Protein AF-A0A6I7Q032-F1 (afdb_monomer)

Foldseek 3Di:
DWDWDPPQADACVFKPWDWKKKFPAFDFAALDPPRGTATKIWMWTWIQGDPRWIKIKIWIAGLVVRDIIIIIDDTHDPVCVVVVVVVNCVVVVVVVTDMDIPPLVVDDPVSVVVVCLQDCRNDSGSVSSVVSDDPVRSCVVRVPPDDDDDPPPPPPVVVVVVVVVVVVVVD

Structure (mmCIF, N/CA/C/O backbone):
data_AF-A0A6I7Q032-F1
#
_entry.id   AF-A0A6I7Q032-F1
#
loop_
_atom_site.group_PDB
_atom_site.id
_atom_site.type_symbol
_atom_site.label_atom_id
_atom_site.label_alt_id
_atom_site.label_comp_id
_atom_site.label_asym_id
_atom_site.label_entity_id
_atom_site.label_seq_id
_atom_site.pdbx_PDB_ins_code
_atom_site.Cartn_x
_atom_site.Cartn_y
_atom_site.Cartn_z
_atom_site.occupancy
_atom_site.B_iso_or_equiv
_atom_site.auth_seq_id
_atom_site.auth_comp_id
_atom_site.auth_asym_id
_atom_site.auth_atom_id
_atom_site.pdbx_PDB_model_num
ATOM 1 N N . MET A 1 1 ? 6.521 5.752 13.713 1.00 82.81 1 MET A N 1
ATOM 2 C CA . MET A 1 1 ? 7.689 4.937 13.292 1.00 82.81 1 MET A CA 1
ATOM 3 C C . MET A 1 1 ? 7.205 3.644 12.645 1.00 82.81 1 MET A C 1
ATOM 5 O O . MET A 1 1 ? 6.281 3.027 13.169 1.00 82.81 1 MET A O 1
ATOM 9 N N . PHE A 1 2 ? 7.801 3.249 11.515 1.00 91.00 2 PHE A N 1
ATOM 10 C CA . PHE A 1 2 ? 7.420 2.057 10.750 1.00 91.00 2 PHE A CA 1
ATOM 11 C C . PHE A 1 2 ? 8.477 0.954 10.861 1.00 91.00 2 PHE A C 1
ATOM 13 O O . PHE A 1 2 ? 9.663 1.202 10.647 1.00 91.00 2 PHE A O 1
ATOM 20 N N . GLU A 1 3 ? 8.042 -0.269 11.148 1.00 92.38 3 GLU A N 1
ATOM 21 C CA . GLU A 1 3 ? 8.905 -1.445 11.273 1.00 92.38 3 GLU A CA 1
ATOM 22 C C . GLU A 1 3 ? 8.699 -2.409 10.107 1.00 92.38 3 GLU A C 1
ATOM 24 O O . GLU A 1 3 ? 7.598 -2.524 9.568 1.00 92.38 3 GLU A O 1
ATOM 29 N N . LEU A 1 4 ? 9.749 -3.133 9.714 1.00 92.88 4 LEU A N 1
ATOM 30 C CA . LEU A 1 4 ? 9.639 -4.146 8.667 1.00 92.88 4 LEU A CA 1
ATOM 31 C C . LEU A 1 4 ? 8.735 -5.296 9.138 1.00 92.88 4 LEU A C 1
ATOM 33 O O . LEU A 1 4 ? 9.003 -5.956 10.140 1.00 92.88 4 LEU A O 1
ATOM 37 N N . SER A 1 5 ? 7.672 -5.557 8.385 1.00 89.69 5 SER A N 1
ATOM 38 C CA . SER A 1 5 ? 6.701 -6.607 8.660 1.00 89.69 5 SER A CA 1
ATOM 39 C C . SER A 1 5 ? 7.080 -7.903 7.948 1.00 89.69 5 SER A C 1
ATOM 41 O O . SER A 1 5 ? 7.302 -7.932 6.737 1.00 89.69 5 SER A O 1
ATOM 43 N N . SER A 1 6 ? 7.119 -8.997 8.710 1.00 87.75 6 SER A N 1
ATOM 44 C CA . SER A 1 6 ? 7.271 -10.353 8.189 1.00 87.75 6 SER A CA 1
ATOM 45 C C . SER A 1 6 ? 6.131 -11.219 8.730 1.00 87.75 6 SER A C 1
ATOM 47 O O . SER A 1 6 ? 6.007 -11.354 9.951 1.00 87.75 6 SER A O 1
ATOM 49 N N . PRO A 1 7 ? 5.274 -11.797 7.871 1.00 86.69 7 PRO A N 1
ATOM 50 C CA . PRO A 1 7 ? 5.383 -11.877 6.407 1.00 86.69 7 PRO A CA 1
ATOM 51 C C . PRO A 1 7 ? 4.927 -10.594 5.664 1.00 86.69 7 PRO A C 1
ATOM 53 O O . PRO A 1 7 ? 4.125 -9.839 6.207 1.00 86.69 7 PRO A O 1
ATOM 56 N N . PRO A 1 8 ? 5.364 -10.357 4.404 1.00 90.62 8 PRO A N 1
ATOM 57 C CA . PRO A 1 8 ? 5.076 -9.128 3.652 1.00 90.62 8 PRO A CA 1
ATOM 58 C C . PRO A 1 8 ? 3.684 -9.147 2.986 1.00 90.62 8 PRO A C 1
ATOM 60 O O . PRO A 1 8 ? 3.547 -8.920 1.782 1.00 90.62 8 PRO A O 1
ATOM 63 N N . PHE A 1 9 ? 2.642 -9.465 3.756 1.00 91.88 9 PHE A N 1
ATOM 64 C CA . PHE A 1 9 ? 1.244 -9.394 3.326 1.00 91.88 9 PHE A CA 1
ATOM 65 C C . PHE A 1 9 ? 0.330 -8.998 4.494 1.00 91.88 9 PHE A C 1
ATOM 67 O O . PHE A 1 9 ? 0.646 -9.238 5.657 1.00 91.88 9 PHE A O 1
ATOM 74 N N . VAL A 1 10 ? -0.830 -8.430 4.173 1.00 91.06 10 VAL A N 1
ATOM 75 C CA . VAL A 1 10 ? -1.872 -8.048 5.133 1.00 91.06 10 VAL A CA 1
ATOM 76 C C . VAL A 1 10 ? -2.980 -9.101 5.127 1.00 91.06 10 VAL A C 1
ATOM 78 O O . VAL A 1 10 ? -3.562 -9.409 4.085 1.00 91.06 10 VAL A O 1
ATOM 81 N N . ASP A 1 11 ? -3.284 -9.661 6.298 1.00 89.50 11 ASP A N 1
ATOM 82 C CA . ASP A 1 11 ? -4.321 -10.684 6.463 1.00 89.50 11 ASP A CA 1
ATOM 83 C C . ASP A 1 11 ? -5.714 -10.047 6.603 1.00 89.50 11 ASP A C 1
ATOM 85 O O . ASP A 1 11 ? -6.169 -9.704 7.698 1.00 89.50 11 ASP A O 1
ATOM 89 N N . LEU A 1 12 ? -6.420 -9.929 5.476 1.00 87.06 12 LEU A N 1
ATOM 90 C CA . LEU A 1 12 ? -7.772 -9.364 5.419 1.00 87.06 12 LEU A CA 1
ATOM 91 C C . LEU A 1 12 ? -8.842 -10.194 6.156 1.00 87.06 12 LEU A C 1
ATOM 93 O O . LEU A 1 12 ? -9.979 -9.738 6.266 1.00 87.06 12 LEU A O 1
ATOM 97 N N . GLN A 1 13 ? -8.532 -11.404 6.641 1.00 86.19 13 GLN A N 1
ATOM 98 C CA . GLN A 1 13 ? -9.455 -12.152 7.507 1.00 86.19 13 GLN A CA 1
ATOM 99 C C . GLN A 1 13 ? -9.392 -11.678 8.961 1.00 86.19 13 GLN A C 1
ATOM 101 O O . GLN A 1 13 ? -10.359 -11.841 9.705 1.00 86.19 13 GLN A O 1
ATOM 106 N N . LYS A 1 14 ? -8.257 -11.108 9.373 1.00 87.25 14 LYS A N 1
ATOM 107 C CA . LYS A 1 14 ? -8.026 -10.628 10.741 1.00 87.25 14 LYS A CA 1
ATOM 108 C C . LYS A 1 14 ? -8.217 -9.129 10.879 1.00 87.25 14 LYS A C 1
ATOM 110 O O . LYS A 1 14 ? -8.485 -8.660 11.982 1.00 87.25 14 LYS A O 1
ATOM 115 N N . GLU A 1 15 ? -8.073 -8.400 9.780 1.00 90.75 15 GLU A N 1
ATOM 116 C CA . GLU A 1 15 ? -8.091 -6.945 9.774 1.00 90.75 15 GLU A CA 1
ATOM 117 C C . GLU A 1 15 ? -9.165 -6.411 8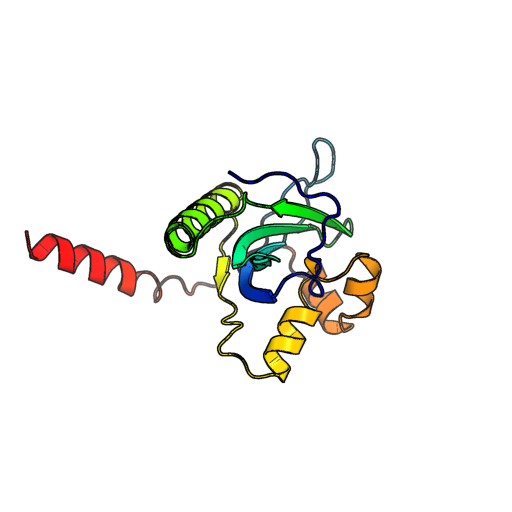.832 1.00 90.75 15 GLU A C 1
ATOM 119 O O . GLU A 1 15 ? -9.333 -6.875 7.701 1.00 90.75 15 GLU A O 1
ATOM 124 N N . LYS A 1 16 ? -9.893 -5.394 9.295 1.00 91.94 16 LYS A N 1
ATOM 125 C CA . LYS A 1 16 ? -10.881 -4.697 8.477 1.00 91.94 16 LYS A CA 1
ATOM 126 C C . LYS A 1 16 ? -10.192 -3.565 7.729 1.00 91.94 16 LYS A C 1
ATOM 128 O O . LYS A 1 16 ? -9.715 -2.614 8.334 1.00 91.94 16 LYS A O 1
ATOM 133 N N . LEU A 1 17 ? -10.185 -3.652 6.405 1.00 93.38 17 LEU A N 1
ATOM 134 C CA . LEU A 1 17 ? -9.636 -2.607 5.549 1.00 93.38 17 LEU A CA 1
ATOM 135 C C . LEU A 1 17 ? -10.479 -1.322 5.610 1.00 93.38 17 LEU A C 1
ATOM 137 O O . LEU A 1 17 ? -11.694 -1.374 5.391 1.00 93.38 17 LEU A O 1
ATOM 141 N N . LEU A 1 18 ? -9.825 -0.187 5.866 1.00 92.94 18 LEU A N 1
ATOM 142 C CA . LEU A 1 18 ? -10.453 1.131 5.956 1.00 92.94 18 LEU A CA 1
ATOM 143 C C . LEU A 1 18 ? -10.124 2.005 4.747 1.00 92.94 18 LEU A C 1
ATOM 145 O O . LEU A 1 18 ? -11.047 2.442 4.069 1.00 92.94 18 LEU A O 1
ATOM 149 N N . GLN A 1 19 ? -8.847 2.228 4.444 1.00 94.12 19 GLN A N 1
ATOM 150 C CA . GLN A 1 19 ? -8.430 3.076 3.322 1.00 94.12 19 GLN A CA 1
ATOM 151 C C . GLN A 1 19 ? -7.294 2.427 2.539 1.00 94.12 19 GLN A C 1
ATOM 153 O O . GLN A 1 19 ? -6.521 1.629 3.079 1.00 94.12 19 GLN A O 1
ATOM 158 N N . LEU A 1 20 ? -7.219 2.772 1.255 1.00 94.94 20 LEU A N 1
ATOM 159 C CA . LEU A 1 20 ? -6.167 2.336 0.353 1.00 94.94 20 LEU A CA 1
ATOM 160 C C . LEU A 1 20 ? -5.614 3.528 -0.396 1.00 94.94 20 LEU A C 1
ATOM 162 O O . LEU A 1 20 ? -6.372 4.282 -0.995 1.00 94.94 20 LEU A O 1
ATOM 166 N N . TYR A 1 21 ? -4.295 3.601 -0.440 1.00 95.50 21 TYR A N 1
ATOM 167 C CA . TYR A 1 21 ? -3.584 4.558 -1.264 1.00 95.50 21 TYR A CA 1
ATOM 168 C C . TYR A 1 21 ? -2.645 3.813 -2.193 1.00 95.50 21 TYR A C 1
ATOM 170 O O . TYR A 1 21 ? -2.136 2.737 -1.860 1.00 95.50 21 TYR A O 1
ATOM 178 N N . GLN A 1 22 ? -2.381 4.408 -3.346 1.00 94.56 22 GLN A N 1
ATOM 179 C CA . GLN A 1 22 ? -1.457 3.873 -4.333 1.00 94.56 22 GLN A CA 1
ATOM 180 C C . GLN A 1 22 ? -0.578 4.988 -4.883 1.00 94.56 22 GLN A C 1
ATOM 182 O O . GLN A 1 22 ? -1.015 6.130 -5.014 1.00 94.56 22 GLN A O 1
ATOM 187 N N . SER A 1 23 ? 0.665 4.658 -5.231 1.00 94.94 23 SER A N 1
ATOM 188 C CA . SER A 1 23 ? 1.543 5.628 -5.871 1.00 94.94 23 SER A CA 1
ATOM 189 C C . SER A 1 23 ? 1.101 5.957 -7.303 1.00 94.94 23 SER A C 1
ATOM 191 O O . SER A 1 23 ? 0.828 5.065 -8.115 1.00 94.94 23 SER A O 1
ATOM 193 N N . LEU A 1 24 ? 1.081 7.252 -7.625 1.00 91.75 24 LEU A N 1
ATOM 194 C CA . LEU A 1 24 ? 0.828 7.798 -8.965 1.00 91.75 24 LEU A CA 1
ATOM 195 C C . LEU A 1 24 ? 2.028 7.629 -9.894 1.00 91.75 24 LEU A C 1
ATOM 197 O O . LEU A 1 24 ? 1.882 7.548 -11.115 1.00 91.75 24 LEU A O 1
ATOM 201 N N . ASN A 1 25 ? 3.221 7.604 -9.311 1.00 91.62 25 ASN A N 1
ATOM 202 C CA . ASN A 1 25 ? 4.484 7.428 -10.001 1.00 91.62 25 ASN A CA 1
ATOM 203 C C . ASN A 1 25 ? 5.167 6.117 -9.583 1.00 91.62 25 ASN A C 1
ATOM 205 O O . ASN A 1 25 ? 4.734 5.419 -8.663 1.00 91.62 25 ASN A O 1
ATOM 209 N N . GLN A 1 26 ? 6.227 5.780 -10.315 1.00 91.94 26 GLN A N 1
ATOM 210 C CA . GLN A 1 26 ? 7.012 4.562 -10.135 1.00 91.94 26 GLN A CA 1
ATOM 211 C C . GLN A 1 26 ? 8.507 4.921 -10.141 1.00 91.94 26 GLN A C 1
ATOM 213 O O . GLN A 1 26 ? 9.155 4.825 -11.187 1.00 91.94 26 GLN A O 1
ATOM 218 N N . PRO A 1 27 ? 9.052 5.447 -9.026 1.00 91.06 27 PRO A N 1
ATOM 219 C CA . PRO A 1 27 ? 10.478 5.721 -8.912 1.00 91.06 27 PRO A CA 1
ATOM 220 C C . PRO A 1 27 ? 11.301 4.433 -9.050 1.00 91.06 27 PRO A C 1
ATOM 222 O O . PRO A 1 27 ? 10.819 3.326 -8.798 1.00 91.06 27 PRO A O 1
ATOM 225 N N . VAL A 1 28 ? 12.557 4.596 -9.464 1.00 91.00 28 VAL A N 1
ATOM 226 C CA . VAL A 1 28 ? 13.519 3.498 -9.602 1.00 91.00 28 VAL A CA 1
ATOM 227 C C . VAL A 1 28 ? 14.302 3.378 -8.301 1.00 91.00 28 VAL A C 1
ATOM 229 O O . VAL A 1 28 ? 15.028 4.300 -7.933 1.00 91.00 28 VAL A O 1
ATOM 232 N N . LEU A 1 29 ? 14.145 2.252 -7.610 1.00 90.94 29 LEU A N 1
ATOM 233 C CA . LEU A 1 29 ? 14.737 1.977 -6.303 1.00 90.94 29 LEU A CA 1
ATOM 234 C C . LEU A 1 29 ? 15.426 0.614 -6.319 1.00 90.94 29 LEU A C 1
ATOM 236 O O . LEU A 1 29 ? 15.018 -0.294 -7.037 1.00 90.94 29 LEU A O 1
ATOM 240 N N . SER A 1 30 ? 16.472 0.457 -5.513 1.00 89.50 30 SER A N 1
ATOM 241 C CA . SER A 1 30 ? 17.075 -0.855 -5.277 1.00 89.50 30 SER A CA 1
ATOM 242 C C . SER A 1 30 ? 16.345 -1.526 -4.104 1.00 89.50 30 SER A C 1
ATOM 244 O O . SER A 1 30 ? 16.274 -0.907 -3.038 1.00 89.50 30 SER A O 1
ATOM 246 N N . PRO A 1 31 ? 15.773 -2.735 -4.275 1.00 85.75 31 PRO A N 1
ATOM 247 C CA . PRO A 1 31 ? 15.016 -3.407 -3.217 1.00 85.75 31 PRO A 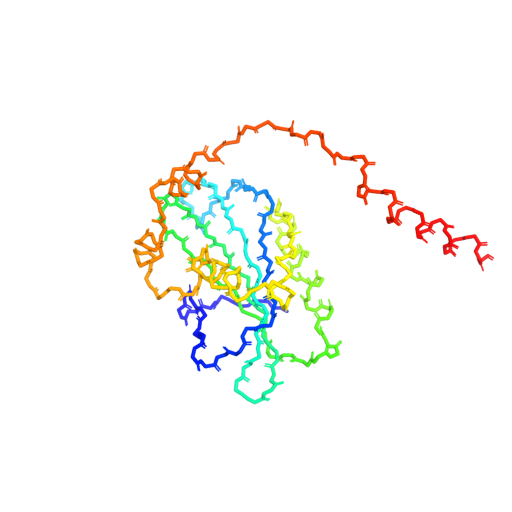CA 1
ATOM 248 C C . PRO A 1 31 ? 15.888 -3.766 -2.009 1.00 85.75 31 PRO A C 1
ATOM 250 O O . PRO A 1 31 ? 15.441 -3.647 -0.873 1.00 85.75 31 PRO A O 1
ATOM 253 N N . GLU A 1 32 ? 17.146 -4.147 -2.244 1.00 84.88 32 GLU A N 1
ATOM 254 C CA . GLU A 1 32 ? 18.133 -4.418 -1.199 1.00 84.88 32 GLU A CA 1
ATOM 255 C C . GLU A 1 32 ? 19.525 -3.953 -1.643 1.00 84.88 32 GLU A C 1
ATOM 257 O O . GLU A 1 32 ? 19.827 -3.966 -2.841 1.00 84.88 32 GLU A O 1
ATOM 262 N N . PRO A 1 33 ? 20.422 -3.597 -0.705 1.00 81.94 33 PRO A N 1
ATOM 263 C CA . PRO A 1 33 ? 21.795 -3.243 -1.041 1.00 81.94 33 PRO A CA 1
ATOM 264 C C . PRO A 1 33 ? 22.479 -4.325 -1.889 1.00 81.94 33 PRO A C 1
ATOM 266 O O . PRO A 1 33 ? 22.634 -5.466 -1.461 1.00 81.94 33 PRO A O 1
ATOM 269 N N . GLY A 1 34 ? 22.927 -3.951 -3.089 1.00 82.50 34 GLY A N 1
ATOM 270 C CA . GLY A 1 34 ? 23.608 -4.857 -4.022 1.00 82.50 34 GLY A CA 1
ATOM 271 C C . GLY A 1 34 ? 22.709 -5.483 -5.092 1.00 82.50 34 GLY A C 1
ATOM 272 O O . GLY A 1 34 ? 23.239 -6.109 -6.010 1.00 82.50 34 GLY A O 1
ATOM 273 N N . LEU A 1 35 ? 21.389 -5.280 -5.033 1.00 85.50 35 LEU A N 1
ATOM 274 C CA . LEU A 1 35 ? 20.469 -5.655 -6.108 1.00 85.50 35 LEU A CA 1
ATOM 275 C C . LEU A 1 35 ? 20.327 -4.530 -7.149 1.00 85.50 35 LEU A C 1
ATOM 277 O O . LEU A 1 35 ? 20.486 -3.348 -6.814 1.00 85.50 35 LEU A O 1
ATOM 281 N N . PRO A 1 36 ? 20.037 -4.867 -8.422 1.00 87.31 36 PRO A N 1
ATOM 282 C CA . PRO A 1 36 ? 19.776 -3.862 -9.446 1.00 87.31 36 PRO A CA 1
ATOM 283 C C . PRO A 1 36 ? 18.591 -2.976 -9.051 1.00 87.31 36 PRO A C 1
ATOM 285 O O . PRO A 1 36 ? 17.661 -3.411 -8.375 1.00 87.31 36 PRO A O 1
ATOM 288 N N . ALA A 1 37 ? 18.645 -1.711 -9.462 1.00 89.06 37 ALA A N 1
ATOM 289 C CA . ALA A 1 37 ? 17.535 -0.800 -9.254 1.00 89.06 37 ALA A CA 1
ATOM 290 C C . ALA A 1 37 ? 16.406 -1.115 -10.245 1.00 89.06 37 ALA A C 1
ATOM 292 O O . ALA A 1 37 ? 16.651 -1.305 -11.437 1.00 89.06 37 ALA A O 1
ATOM 293 N N . GLU A 1 38 ? 15.180 -1.140 -9.744 1.00 91.19 38 GLU A N 1
ATOM 294 C CA . GLU A 1 38 ? 13.974 -1.526 -10.471 1.00 91.19 38 GLU A CA 1
ATOM 295 C C . GLU A 1 38 ? 12.857 -0.520 -10.200 1.00 91.19 38 GLU A C 1
ATOM 297 O O . GLU A 1 38 ? 12.899 0.244 -9.232 1.00 91.19 38 GLU A O 1
ATOM 302 N N . THR A 1 39 ? 11.841 -0.501 -11.061 1.00 90.81 39 THR A N 1
ATOM 303 C CA . THR A 1 39 ? 10.663 0.336 -10.809 1.00 90.81 39 THR A CA 1
ATOM 304 C C . THR A 1 39 ? 9.868 -0.217 -9.631 1.00 90.81 39 THR A C 1
ATOM 306 O O . THR A 1 39 ? 9.545 -1.405 -9.567 1.00 90.81 39 THR A O 1
ATOM 309 N N . ALA A 1 40 ? 9.548 0.660 -8.685 1.00 93.12 40 ALA A N 1
ATOM 310 C CA . ALA A 1 40 ? 8.792 0.308 -7.497 1.00 93.12 40 ALA A CA 1
ATOM 311 C C . ALA A 1 40 ? 7.408 0.960 -7.529 1.00 93.12 40 ALA A C 1
ATOM 313 O O . ALA A 1 40 ? 7.226 2.063 -8.045 1.00 93.12 40 ALA A O 1
ATOM 314 N N . GLN A 1 41 ? 6.422 0.285 -6.944 1.00 94.44 41 GLN A N 1
ATOM 315 C CA . GLN A 1 41 ? 5.093 0.835 -6.699 1.00 94.44 41 GLN A CA 1
ATOM 316 C C . GLN A 1 41 ? 4.792 0.799 -5.203 1.00 94.44 41 GLN A C 1
ATOM 318 O O . GLN A 1 41 ? 4.922 -0.257 -4.580 1.00 94.44 41 GLN A O 1
ATOM 323 N N . ALA A 1 42 ? 4.378 1.938 -4.649 1.00 96.06 42 ALA A N 1
ATOM 324 C CA . ALA A 1 42 ? 4.043 2.055 -3.236 1.00 96.06 42 ALA A CA 1
ATOM 325 C C . ALA A 1 42 ? 2.530 1.963 -3.001 1.00 96.06 42 ALA A C 1
ATOM 327 O O . ALA A 1 42 ? 1.722 2.357 -3.849 1.00 96.06 42 ALA A O 1
ATOM 328 N N . TYR A 1 43 ? 2.157 1.446 -1.834 1.00 96.50 43 TYR A N 1
ATOM 329 C CA . TYR A 1 43 ? 0.780 1.314 -1.373 1.00 96.50 43 TYR A CA 1
ATOM 330 C C . TYR A 1 43 ? 0.699 1.698 0.100 1.00 96.50 43 TYR A C 1
ATOM 332 O O . TYR A 1 43 ? 1.534 1.245 0.883 1.00 96.50 43 TYR A O 1
ATOM 340 N N . PHE A 1 44 ? -0.331 2.452 0.487 1.00 96.31 44 PHE A N 1
ATOM 341 C CA . PHE A 1 44 ? -0.729 2.535 1.893 1.00 96.31 44 PHE A CA 1
ATOM 342 C C . PHE A 1 44 ? -1.988 1.733 2.133 1.00 96.31 44 PHE A C 1
ATOM 344 O O . PHE A 1 44 ? -2.91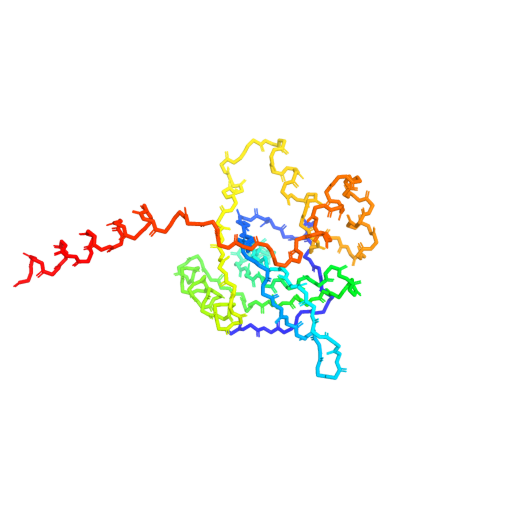7 1.740 1.324 1.00 96.31 44 PHE A O 1
ATOM 351 N N . ILE A 1 45 ? -2.010 1.039 3.261 1.00 96.31 45 ILE A N 1
ATOM 352 C CA . ILE A 1 45 ? -3.140 0.221 3.672 1.00 96.31 45 ILE A CA 1
ATOM 353 C C . ILE A 1 45 ? -3.436 0.595 5.115 1.00 96.31 45 ILE A C 1
ATOM 355 O O . ILE A 1 45 ? -2.666 0.260 6.012 1.00 96.31 45 ILE A O 1
ATOM 359 N N . LEU A 1 46 ? -4.542 1.299 5.328 1.00 95.19 46 LEU A N 1
ATOM 360 C CA . LEU A 1 46 ? -5.046 1.582 6.664 1.00 95.19 46 LEU A CA 1
ATOM 361 C C . LEU A 1 46 ? -6.058 0.502 7.032 1.00 95.19 46 LEU A C 1
ATOM 363 O O . LEU A 1 46 ? -7.054 0.307 6.325 1.00 95.19 46 LEU A O 1
ATOM 367 N N . SER A 1 47 ? -5.821 -0.193 8.135 1.00 94.06 47 SER A N 1
ATOM 368 C CA . SER A 1 47 ? -6.696 -1.253 8.618 1.00 94.06 47 SER A CA 1
ATOM 369 C C . SER A 1 47 ? -7.028 -1.086 10.097 1.00 94.06 47 SER A C 1
ATOM 371 O O . SER A 1 47 ? -6.312 -0.439 10.861 1.00 94.06 47 SER A O 1
ATOM 373 N N . LEU A 1 48 ? -8.140 -1.696 10.497 1.00 93.25 48 LEU A N 1
ATOM 374 C CA . LEU A 1 48 ? -8.545 -1.856 11.884 1.00 93.25 48 LEU A CA 1
ATOM 375 C C . LEU A 1 48 ? -8.268 -3.301 12.311 1.00 93.25 48 LEU A C 1
ATOM 377 O O . LEU A 1 48 ? -8.852 -4.240 11.756 1.00 93.25 48 LEU A O 1
ATOM 381 N N . GLY A 1 49 ? -7.363 -3.470 13.273 1.00 87.19 49 GLY A N 1
ATOM 382 C CA . GLY A 1 49 ? -6.979 -4.768 13.820 1.00 87.19 49 GLY A CA 1
ATOM 383 C C . GLY A 1 49 ? -7.955 -5.307 14.870 1.00 87.19 49 GLY A C 1
ATOM 384 O O . GLY A 1 49 ? -8.931 -4.659 15.261 1.00 87.19 49 GLY A O 1
ATOM 385 N N . GLN A 1 50 ? -7.670 -6.512 15.370 1.00 76.19 50 GLN A N 1
ATOM 386 C CA . GLN A 1 50 ? -8.408 -7.092 16.494 1.00 76.19 50 GLN A CA 1
ATOM 387 C C . GLN A 1 50 ? -8.114 -6.292 17.772 1.00 76.19 50 GLN A C 1
ATOM 389 O O . GLN A 1 50 ? -6.972 -6.236 18.222 1.00 76.19 50 GLN A O 1
ATOM 394 N N . GLY A 1 51 ? -9.146 -5.659 18.338 1.00 77.38 51 GLY A N 1
ATOM 395 C CA . GLY A 1 51 ? -9.023 -4.733 19.472 1.00 77.38 51 GLY A CA 1
ATOM 396 C C . GLY A 1 51 ? -9.252 -3.258 19.126 1.00 77.38 51 GLY A C 1
ATOM 397 O O . GLY A 1 51 ? -8.879 -2.405 19.923 1.00 77.38 51 GLY A O 1
ATOM 398 N N . GLU A 1 52 ? -9.831 -2.967 17.953 1.00 81.56 52 GLU A N 1
ATOM 399 C CA . GLU A 1 52 ? -10.222 -1.613 17.513 1.00 81.56 52 GLU A CA 1
ATOM 400 C C . GLU A 1 52 ? -9.063 -0.610 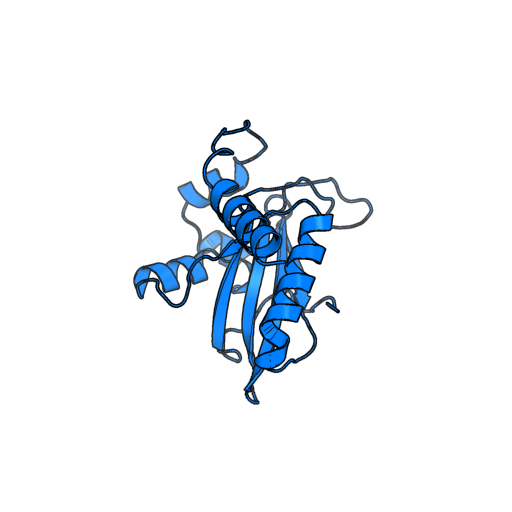17.420 1.00 81.56 52 GLU A C 1
ATOM 402 O O . GLU A 1 52 ? -9.270 0.600 17.409 1.00 81.56 52 GLU A O 1
ATOM 407 N N . LYS A 1 53 ? -7.831 -1.110 17.302 1.00 90.00 53 LYS A N 1
ATOM 408 C CA . LYS A 1 53 ? -6.662 -0.275 17.034 1.00 90.00 53 LYS A CA 1
ATOM 409 C C . LYS A 1 53 ? -6.374 -0.199 15.546 1.00 90.00 53 LYS A C 1
ATOM 411 O O . LYS A 1 53 ? -6.510 -1.195 14.827 1.00 90.00 53 LYS A O 1
ATOM 416 N N . LEU A 1 54 ? -5.958 0.980 15.107 1.00 93.94 54 LEU A N 1
ATOM 417 C CA . LEU A 1 54 ? -5.567 1.229 13.733 1.00 93.94 54 LEU A CA 1
ATOM 418 C C . LEU A 1 54 ? -4.126 0.789 13.499 1.00 93.94 54 LEU A C 1
ATOM 420 O O . LEU A 1 54 ? -3.262 0.904 14.370 1.00 93.94 54 LEU A O 1
ATOM 424 N N . HIS A 1 55 ? -3.888 0.292 12.294 1.00 94.62 55 HIS A N 1
ATOM 425 C CA . HIS A 1 55 ? -2.566 0.001 11.773 1.00 94.62 55 HIS A CA 1
ATOM 426 C C . HIS A 1 55 ? -2.439 0.588 10.376 1.00 94.62 55 HIS A C 1
ATOM 428 O O . HIS A 1 55 ? -3.345 0.460 9.550 1.00 94.62 55 HIS A O 1
ATOM 434 N N . LEU A 1 56 ? -1.286 1.189 10.104 1.00 95.75 56 LEU A N 1
ATOM 435 C CA . LEU A 1 56 ? -0.926 1.677 8.786 1.00 95.75 56 LEU A CA 1
ATOM 436 C C . LEU A 1 56 ? 0.216 0.830 8.245 1.00 95.75 56 LEU A C 1
ATOM 438 O O . LEU A 1 56 ? 1.256 0.670 8.888 1.00 95.75 56 LEU A O 1
ATOM 442 N N . TYR A 1 57 ? 0.012 0.295 7.051 1.00 96.81 57 TYR A N 1
ATOM 443 C CA . TYR A 1 57 ? 1.031 -0.446 6.333 1.00 96.81 57 TYR A CA 1
ATOM 444 C C . TYR A 1 57 ? 1.520 0.343 5.132 1.00 96.81 57 TYR A C 1
ATOM 446 O O . TYR A 1 57 ? 0.718 0.929 4.406 1.00 96.81 57 TYR A O 1
ATOM 454 N N . ILE A 1 58 ? 2.827 0.282 4.896 1.00 97.12 58 ILE A N 1
ATOM 455 C CA . ILE A 1 58 ? 3.489 0.852 3.725 1.00 97.12 58 ILE A CA 1
ATOM 456 C C . ILE A 1 58 ? 4.099 -0.294 2.933 1.00 97.12 58 ILE A C 1
ATOM 458 O O . ILE A 1 58 ? 5.056 -0.926 3.372 1.00 97.12 58 ILE A O 1
ATOM 462 N N . GLY A 1 59 ? 3.531 -0.584 1.773 1.00 96.25 59 GLY A N 1
ATOM 463 C CA . GLY A 1 59 ? 3.987 -1.658 0.906 1.00 96.25 59 GLY A CA 1
ATOM 464 C C . GLY A 1 59 ? 4.767 -1.130 -0.291 1.00 96.25 59 GLY A C 1
ATOM 465 O O . GLY A 1 59 ? 4.235 -0.316 -1.037 1.00 96.25 59 GLY A O 1
ATOM 466 N N . LEU A 1 60 ? 5.980 -1.631 -0.523 1.00 95.19 60 LEU A N 1
ATOM 467 C CA . LEU A 1 60 ? 6.766 -1.414 -1.739 1.00 95.19 60 LEU A CA 1
ATOM 468 C C . LEU A 1 60 ? 6.804 -2.700 -2.568 1.00 95.19 60 LEU A C 1
ATOM 470 O O . LEU A 1 60 ? 7.272 -3.740 -2.102 1.00 95.19 60 LEU A O 1
ATOM 474 N N . CYS A 1 61 ? 6.292 -2.641 -3.792 1.00 93.25 61 CYS A N 1
ATOM 475 C CA . CYS A 1 61 ? 6.262 -3.771 -4.713 1.00 93.25 61 CYS A CA 1
ATOM 476 C C . CYS A 1 61 ? 7.184 -3.507 -5.904 1.00 93.25 61 CYS A C 1
ATOM 478 O O . CYS A 1 61 ? 6.986 -2.532 -6.629 1.00 93.25 61 CYS A O 1
ATOM 480 N N . PHE A 1 62 ? 8.128 -4.415 -6.129 1.00 91.25 62 PHE A N 1
ATOM 481 C CA . PHE A 1 62 ? 9.055 -4.431 -7.256 1.00 91.25 62 PHE A CA 1
ATOM 482 C C . PHE A 1 62 ? 8.579 -5.509 -8.226 1.00 91.25 62 PHE A C 1
ATOM 484 O O . PHE A 1 62 ? 8.618 -6.703 -7.925 1.00 91.25 62 PHE A O 1
ATOM 491 N N . LEU A 1 63 ? 8.006 -5.084 -9.350 1.00 79.94 63 LEU A N 1
ATOM 492 C CA . LEU A 1 63 ? 7.284 -5.992 -10.244 1.00 79.94 63 LEU A CA 1
ATOM 493 C C . LEU A 1 63 ? 8.220 -6.918 -11.028 1.00 79.94 63 LEU A C 1
ATOM 495 O O . LEU A 1 63 ? 7.846 -8.060 -11.285 1.00 79.94 63 LEU A O 1
ATOM 499 N N . ASP A 1 64 ? 9.425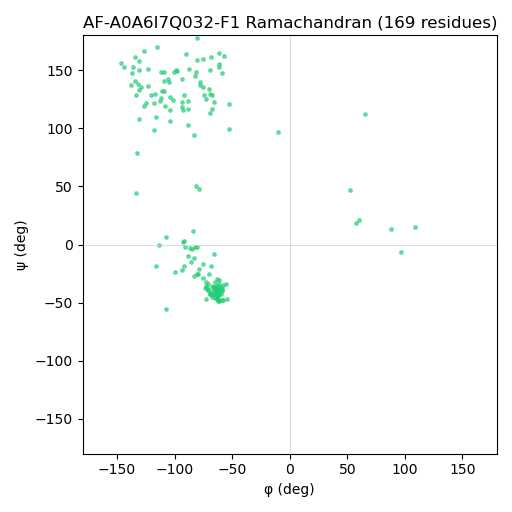 -6.452 -11.360 1.00 82.50 64 ASP A N 1
ATOM 500 C CA . ASP A 1 64 ? 10.376 -7.206 -12.182 1.00 82.50 64 ASP A CA 1
ATOM 501 C C . ASP A 1 64 ? 10.998 -8.372 -11.396 1.00 82.50 64 ASP A C 1
ATOM 503 O O . ASP A 1 64 ? 10.992 -9.515 -11.855 1.00 82.50 64 ASP A O 1
ATOM 507 N N . SER A 1 65 ? 11.456 -8.115 -10.169 1.00 84.75 65 SER A N 1
ATOM 508 C CA . SER A 1 65 ? 12.016 -9.129 -9.263 1.00 84.75 65 SER A CA 1
ATOM 509 C C . SER A 1 65 ? 10.983 -9.891 -8.430 1.00 84.75 65 SER A C 1
ATOM 511 O O . SER A 1 65 ? 11.353 -10.804 -7.690 1.00 84.75 65 SER A O 1
ATOM 513 N N . SER A 1 66 ? 9.692 -9.540 -8.512 1.00 83.25 66 SER A N 1
ATOM 514 C CA . SER A 1 66 ? 8.644 -10.054 -7.609 1.00 83.25 66 SER A CA 1
ATOM 515 C C . SER A 1 66 ? 8.917 -9.776 -6.119 1.00 83.25 66 SER A C 1
ATOM 517 O O . SER A 1 66 ? 8.331 -10.422 -5.241 1.00 83.25 66 SER A O 1
ATOM 519 N N . HIS A 1 67 ? 9.795 -8.816 -5.814 1.00 89.38 67 HIS A N 1
ATOM 520 C CA . HIS A 1 67 ? 10.164 -8.461 -4.449 1.00 89.38 67 HIS A CA 1
ATOM 521 C C . HIS A 1 67 ? 9.068 -7.597 -3.815 1.00 89.38 67 HIS A C 1
ATOM 523 O O . HIS A 1 67 ? 8.510 -6.692 -4.441 1.00 89.38 67 HIS A O 1
ATOM 529 N N . ARG A 1 68 ? 8.733 -7.876 -2.553 1.00 92.56 68 ARG A N 1
ATOM 530 C CA . ARG A 1 68 ? 7.748 -7.105 -1.787 1.00 92.56 68 ARG A CA 1
ATOM 531 C C . ARG A 1 68 ? 8.301 -6.794 -0.412 1.00 92.56 68 ARG A C 1
ATOM 533 O O . ARG A 1 68 ? 8.706 -7.701 0.308 1.00 92.56 68 ARG A O 1
ATOM 540 N N . ILE A 1 69 ? 8.253 -5.523 -0.052 1.00 94.38 69 ILE A N 1
ATOM 541 C CA . ILE A 1 69 ? 8.644 -5.024 1.260 1.00 94.38 69 ILE A CA 1
ATOM 542 C C . ILE A 1 69 ? 7.394 -4.426 1.885 1.00 94.38 69 ILE A C 1
ATOM 544 O O . ILE A 1 69 ? 6.693 -3.653 1.238 1.00 94.38 69 ILE A O 1
ATOM 548 N N . LEU A 1 70 ? 7.085 -4.807 3.117 1.00 95.81 70 LEU A N 1
ATOM 549 C CA . LEU A 1 70 ? 5.940 -4.280 3.845 1.00 95.81 70 LEU A CA 1
ATOM 550 C C . LEU A 1 70 ? 6.437 -3.718 5.163 1.00 95.81 70 LEU A C 1
ATOM 552 O O . LEU A 1 70 ? 7.016 -4.449 5.956 1.00 95.81 70 LEU A O 1
ATOM 556 N N . TYR A 1 71 ? 6.192 -2.443 5.405 1.00 96.00 71 TYR A N 1
ATOM 557 C CA . TYR A 1 71 ? 6.380 -1.832 6.707 1.00 96.00 71 TYR A CA 1
ATOM 558 C C . TYR A 1 71 ? 5.036 -1.712 7.416 1.00 96.00 71 TYR A C 1
ATOM 560 O O . TYR A 1 71 ? 4.003 -1.541 6.769 1.00 96.00 71 TYR A O 1
ATOM 568 N N . LYS A 1 72 ? 5.046 -1.802 8.741 1.00 95.25 72 LYS A N 1
ATOM 569 C CA . LYS A 1 72 ? 3.872 -1.710 9.603 1.00 95.25 72 LYS A CA 1
ATOM 570 C C . LYS A 1 72 ? 4.137 -0.688 10.706 1.00 95.25 72 LYS A C 1
ATOM 572 O O . LYS A 1 72 ? 5.211 -0.687 11.301 1.00 95.25 72 LYS A O 1
ATOM 577 N N . SER A 1 73 ? 3.165 0.173 10.978 1.00 94.69 73 SER A N 1
ATOM 578 C CA . SER A 1 73 ? 3.196 1.064 12.136 1.00 94.69 73 SER A CA 1
ATOM 579 C C . SER A 1 73 ? 2.883 0.314 13.433 1.00 94.69 73 SER A C 1
ATOM 581 O O . SER A 1 73 ? 2.185 -0.709 13.444 1.00 94.69 73 SER A O 1
ATOM 583 N N . GLU A 1 74 ? 3.275 0.898 14.561 1.00 92.81 74 GLU A N 1
ATOM 584 C CA . GLU A 1 74 ? 2.657 0.551 15.840 1.00 92.81 74 GLU A CA 1
ATOM 585 C C . GLU A 1 74 ? 1.134 0.773 15.801 1.00 92.81 74 GLU A C 1
ATOM 587 O O . GLU A 1 74 ? 0.594 1.420 14.899 1.00 92.81 74 GLU A O 1
ATOM 592 N N . ALA A 1 75 ? 0.422 0.168 16.751 1.00 92.94 75 ALA A N 1
ATOM 593 C CA . ALA A 1 75 ? -1.023 0.319 16.856 1.00 92.94 75 ALA A CA 1
ATOM 594 C C . ALA A 1 75 ? -1.364 1.718 17.386 1.00 92.94 75 ALA A C 1
ATOM 596 O O . ALA A 1 75 ? -0.910 2.066 18.476 1.00 92.94 75 ALA A O 1
ATOM 597 N N . PHE A 1 76 ? -2.197 2.470 16.673 1.00 93.75 76 PHE A N 1
ATOM 598 C CA . PHE A 1 76 ? -2.560 3.842 17.037 1.00 93.75 76 PHE A CA 1
ATOM 599 C C . PHE A 1 76 ? -4.083 4.038 17.106 1.00 93.75 76 PHE A C 1
ATOM 601 O O . PHE A 1 76 ? -4.868 3.171 16.704 1.00 93.75 76 PHE A O 1
ATOM 608 N N . SER A 1 77 ? -4.498 5.152 17.700 1.00 93.00 77 SER A N 1
ATOM 609 C CA . SER A 1 77 ? -5.897 5.568 17.852 1.00 93.00 77 SER A CA 1
ATOM 610 C C . SER A 1 77 ? -6.383 6.418 16.673 1.00 93.00 77 SER A C 1
ATOM 612 O O . SER A 1 77 ? -5.587 6.948 15.906 1.00 93.00 77 SER A O 1
ATOM 614 N N . ASP A 1 78 ? -7.698 6.587 16.527 1.00 90.62 78 ASP A N 1
ATOM 615 C CA . ASP A 1 78 ? -8.277 7.408 15.448 1.00 90.62 78 ASP A CA 1
ATOM 616 C C . ASP A 1 78 ? -7.783 8.867 15.474 1.00 90.62 78 ASP A C 1
ATOM 618 O O . ASP A 1 78 ? -7.512 9.460 14.433 1.00 90.62 78 ASP A O 1
ATOM 622 N N . GLU A 1 79 ? -7.547 9.415 16.669 1.00 91.56 79 GLU A N 1
ATOM 623 C CA . GLU A 1 79 ? -7.011 10.769 16.861 1.00 91.56 79 GLU A CA 1
ATOM 624 C C . GLU A 1 79 ? -5.591 10.931 16.288 1.00 91.56 79 GLU A C 1
ATOM 626 O O . GLU A 1 79 ? -5.210 12.009 15.830 1.00 91.56 79 GLU A O 1
ATOM 631 N N . GLU A 1 80 ? -4.808 9.851 16.272 1.00 92.38 80 GLU A N 1
ATOM 632 C CA . GLU A 1 80 ? -3.429 9.829 15.775 1.00 92.38 80 GLU A CA 1
ATOM 633 C C . GLU A 1 80 ? -3.349 9.534 14.271 1.00 92.38 80 GLU A C 1
ATOM 635 O O . GLU A 1 80 ? -2.287 9.701 13.667 1.00 92.38 80 GLU A O 1
ATOM 640 N N . MET A 1 81 ? -4.465 9.143 13.645 1.00 91.81 81 MET A N 1
ATOM 641 C CA . MET A 1 81 ? -4.516 8.704 12.249 1.00 91.81 81 MET A CA 1
ATOM 642 C C . MET A 1 81 ? -3.917 9.729 11.286 1.00 91.81 81 MET A C 1
ATOM 644 O O . MET A 1 81 ? -3.107 9.371 10.432 1.00 91.81 81 MET A O 1
ATOM 648 N N . VAL A 1 82 ? -4.284 11.005 11.432 1.00 92.19 82 VAL A N 1
ATOM 649 C CA . VAL A 1 82 ? -3.794 12.077 10.552 1.00 92.19 82 VAL A CA 1
ATOM 650 C C . VAL A 1 82 ? -2.276 12.216 10.660 1.00 92.19 82 VAL A C 1
ATOM 652 O O . VAL A 1 82 ? -1.594 12.309 9.643 1.00 92.19 82 VAL A O 1
ATOM 655 N N . ASN A 1 83 ? -1.732 12.162 11.877 1.00 93.06 83 ASN A N 1
ATOM 656 C CA . ASN A 1 83 ? -0.291 12.265 12.096 1.00 93.06 83 ASN A CA 1
ATOM 657 C C . ASN A 1 83 ? 0.451 11.060 11.502 1.00 93.06 83 ASN A C 1
ATOM 659 O O . ASN A 1 83 ? 1.475 11.239 10.846 1.00 93.06 83 ASN A O 1
ATOM 663 N N . CYS A 1 84 ? -0.086 9.846 11.668 1.00 93.56 84 CYS A N 1
ATOM 664 C CA . CYS A 1 84 ? 0.490 8.641 11.069 1.00 93.56 84 CYS A CA 1
ATOM 665 C C . CYS A 1 84 ? 0.463 8.670 9.534 1.00 93.56 84 CYS A C 1
ATOM 667 O O . CYS A 1 84 ? 1.425 8.226 8.908 1.00 93.56 84 CYS A O 1
ATOM 669 N N . LEU A 1 85 ? -0.597 9.205 8.919 1.00 93.25 85 LEU A N 1
ATOM 670 C CA . LEU A 1 85 ? -0.664 9.374 7.465 1.00 93.25 85 LEU A CA 1
ATOM 671 C C . LEU A 1 85 ? 0.375 10.385 6.966 1.00 93.25 85 LEU A C 1
ATOM 673 O O . LEU A 1 85 ? 1.082 10.090 6.008 1.00 93.25 85 LEU A O 1
ATOM 677 N N . VAL A 1 86 ? 0.539 11.523 7.648 1.00 93.75 86 VAL A N 1
ATOM 678 C CA . VAL A 1 86 ? 1.575 12.518 7.310 1.00 93.75 86 VAL A CA 1
ATOM 679 C C . VAL A 1 86 ? 2.985 11.932 7.454 1.00 93.75 86 VAL A C 1
ATOM 681 O O . VAL A 1 86 ? 3.850 12.181 6.610 1.00 93.75 86 VAL A O 1
ATOM 684 N N . GLU A 1 87 ? 3.230 11.125 8.492 1.00 94.62 87 GLU A N 1
ATOM 685 C CA . GLU A 1 87 ? 4.503 10.412 8.665 1.00 94.62 87 GLU A CA 1
ATOM 686 C C . GLU A 1 87 ? 4.740 9.426 7.511 1.00 94.62 87 GLU A C 1
ATOM 688 O O . GLU A 1 87 ? 5.832 9.396 6.943 1.00 94.62 87 GLU A O 1
ATOM 693 N N . ALA A 1 88 ? 3.719 8.659 7.114 1.00 94.56 88 ALA A N 1
ATOM 694 C CA . ALA A 1 88 ? 3.814 7.724 5.994 1.00 94.56 88 ALA A CA 1
ATOM 695 C C . ALA A 1 88 ? 4.083 8.431 4.662 1.00 94.56 88 ALA A C 1
ATOM 697 O O . ALA A 1 88 ? 4.952 7.998 3.903 1.00 94.56 88 ALA A O 1
ATOM 698 N N . GLU A 1 89 ? 3.359 9.518 4.379 1.00 93.81 89 GLU A N 1
ATOM 699 C CA . GLU A 1 89 ? 3.556 10.342 3.183 1.00 93.81 89 GLU A CA 1
ATOM 700 C C . GLU A 1 89 ? 4.967 10.917 3.130 1.00 93.81 89 GLU A C 1
ATOM 702 O O . GLU A 1 89 ? 5.607 10.863 2.082 1.00 93.81 89 GLU A O 1
ATOM 707 N N . SER A 1 90 ? 5.479 11.401 4.262 1.00 94.00 90 SER A N 1
ATOM 708 C CA . SER A 1 90 ? 6.854 11.894 4.358 1.00 94.00 90 SER A CA 1
ATOM 709 C C . SER A 1 90 ? 7.856 10.769 4.084 1.00 94.00 90 SER A C 1
ATOM 711 O O . SER A 1 90 ? 8.745 10.929 3.251 1.00 94.00 90 SER A O 1
ATOM 713 N N . PHE A 1 91 ? 7.660 9.599 4.698 1.00 93.12 91 PHE A N 1
ATOM 714 C CA . PHE A 1 91 ? 8.534 8.434 4.546 1.00 93.12 91 PHE A CA 1
ATOM 715 C C . PHE A 1 91 ? 8.661 7.964 3.089 1.00 93.12 91 PHE A C 1
ATOM 717 O O . PHE A 1 91 ? 9.768 7.756 2.595 1.00 93.12 91 PHE A O 1
ATOM 724 N N . VAL A 1 92 ? 7.548 7.816 2.364 1.00 94.00 92 VAL A N 1
ATOM 725 C CA . VAL A 1 92 ? 7.609 7.425 0.941 1.00 94.00 92 VAL A CA 1
ATOM 726 C C . VAL A 1 92 ? 7.949 8.597 0.022 1.00 94.00 92 VAL A C 1
A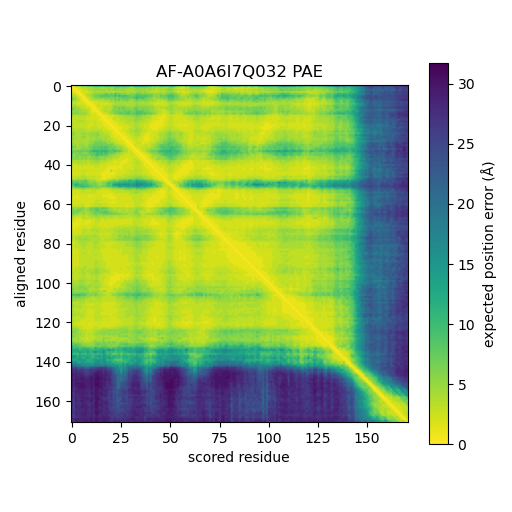TOM 728 O O . VAL A 1 92 ? 8.509 8.387 -1.055 1.00 94.00 92 VAL A O 1
ATOM 731 N N . GLY A 1 93 ? 7.651 9.827 0.439 1.00 92.56 93 GLY A N 1
ATOM 732 C CA . GLY A 1 93 ? 8.023 11.048 -0.267 1.00 92.56 93 GLY A CA 1
ATOM 733 C C . GLY A 1 93 ? 9.538 11.226 -0.345 1.00 92.56 93 GLY A C 1
ATOM 734 O O . GLY A 1 93 ? 10.054 11.578 -1.404 1.00 92.56 93 GLY A O 1
ATOM 735 N N . GLU A 1 94 ? 10.268 10.882 0.719 1.00 92.44 94 GLU A N 1
ATOM 736 C CA . GLU A 1 94 ? 11.739 10.830 0.721 1.00 92.44 94 GLU A CA 1
ATOM 737 C C . GLU A 1 94 ? 12.296 9.812 -0.288 1.00 92.44 94 GLU A C 1
ATOM 739 O O . GLU A 1 94 ? 13.351 10.034 -0.882 1.00 92.44 94 GLU A O 1
ATOM 744 N N . MET A 1 95 ? 11.557 8.728 -0.551 1.00 91.81 95 MET A N 1
ATOM 745 C CA . MET A 1 95 ? 11.877 7.747 -1.599 1.00 91.81 95 MET A CA 1
ATOM 746 C C . MET A 1 95 ? 11.416 8.188 -3.001 1.00 91.81 95 MET A C 1
ATOM 748 O O . MET A 1 95 ? 11.655 7.490 -3.988 1.00 91.81 95 MET A O 1
ATOM 752 N N . GLY A 1 96 ? 10.754 9.342 -3.109 1.00 92.62 96 GLY A N 1
ATOM 753 C CA . GLY A 1 96 ? 10.292 9.926 -4.363 1.00 92.62 96 GLY A CA 1
ATOM 754 C C . GLY A 1 96 ? 8.908 9.466 -4.817 1.00 92.62 96 GLY A C 1
ATOM 755 O O . GLY A 1 96 ? 8.556 9.711 -5.971 1.00 92.62 96 GLY A O 1
ATOM 756 N N . PHE A 1 97 ? 8.115 8.808 -3.969 1.00 94.69 97 PHE A N 1
ATOM 757 C CA . PHE A 1 97 ? 6.737 8.448 -4.308 1.00 94.69 97 PHE A CA 1
ATOM 758 C C . PHE A 1 97 ? 5.769 9.616 -4.114 1.00 94.69 97 PHE A C 1
ATOM 760 O O . PHE A 1 97 ? 5.909 10.440 -3.215 1.00 94.69 97 PHE A O 1
ATOM 767 N N . MET A 1 98 ? 4.734 9.640 -4.947 1.00 92.44 98 MET A N 1
ATOM 768 C CA . MET A 1 98 ? 3.561 10.495 -4.805 1.00 92.44 98 MET A CA 1
ATOM 769 C C . MET A 1 98 ? 2.343 9.596 -4.625 1.00 92.44 98 MET A C 1
ATOM 771 O O . MET A 1 98 ? 2.076 8.774 -5.501 1.00 92.44 98 MET A O 1
ATOM 775 N N . MET A 1 99 ? 1.621 9.744 -3.518 1.00 93.50 99 MET A N 1
ATOM 776 C CA . MET A 1 99 ? 0.490 8.883 -3.162 1.00 93.50 99 MET A CA 1
ATOM 777 C C . MET A 1 99 ? -0.846 9.526 -3.540 1.00 93.50 99 MET A C 1
ATOM 779 O O . MET A 1 99 ? -0.969 10.749 -3.546 1.00 93.50 99 MET A O 1
ATOM 783 N N . ASP A 1 100 ? -1.836 8.697 -3.861 1.00 93.12 100 ASP A N 1
ATOM 784 C CA . ASP A 1 100 ? -3.218 9.105 -4.130 1.00 93.12 100 ASP A CA 1
ATOM 785 C C . ASP A 1 100 ? -4.178 8.166 -3.400 1.00 93.12 100 ASP A C 1
ATOM 787 O O . ASP A 1 100 ? -3.926 6.957 -3.320 1.00 93.12 100 ASP A O 1
ATOM 791 N N . ASP A 1 101 ? -5.253 8.728 -2.850 1.00 92.25 101 ASP A N 1
ATOM 792 C CA . ASP A 1 101 ? -6.322 7.964 -2.206 1.00 92.25 101 ASP A CA 1
ATOM 793 C C . ASP A 1 101 ? -7.167 7.278 -3.283 1.00 92.25 101 ASP A C 1
ATOM 795 O O . ASP A 1 101 ? -7.647 7.911 -4.222 1.00 92.25 101 ASP A O 1
ATOM 799 N N . LEU A 1 102 ? -7.368 5.970 -3.143 1.00 91.12 102 LEU A N 1
ATOM 800 C CA . LEU A 1 102 ? -8.230 5.204 -4.038 1.00 91.12 102 LEU A CA 1
ATOM 801 C C . LEU A 1 102 ? -9.719 5.344 -3.689 1.00 91.12 102 LEU A C 1
ATOM 803 O O . LEU A 1 102 ? -10.555 4.752 -4.368 1.00 91.12 102 LEU A O 1
ATOM 807 N N . HIS A 1 103 ? -10.059 6.082 -2.629 1.00 89.69 103 HIS A N 1
ATOM 808 C CA . HIS A 1 103 ? -11.419 6.301 -2.135 1.00 89.69 103 HIS A CA 1
ATOM 809 C C . HIS A 1 103 ? -12.169 4.981 -1.910 1.00 89.69 103 HIS A C 1
ATOM 811 O O . HIS A 1 103 ? -13.323 4.786 -2.298 1.00 89.69 103 HIS A O 1
ATOM 817 N N . PHE A 1 104 ? -11.484 4.039 -1.253 1.00 89.56 104 PHE A N 1
ATOM 818 C CA . PHE A 1 104 ? -11.950 2.661 -1.080 1.00 89.56 104 PHE A CA 1
ATOM 819 C C . PHE A 1 104 ? -13.348 2.556 -0.437 1.00 89.56 104 PHE A C 1
ATOM 821 O O . PHE A 1 104 ? -14.113 1.651 -0.771 1.00 89.56 104 PHE A O 1
ATOM 828 N N . GLN A 1 105 ? -13.711 3.464 0.475 1.00 89.75 105 GLN A N 1
ATOM 829 C CA . GLN A 1 105 ? -15.030 3.447 1.124 1.00 89.75 105 GLN A CA 1
ATOM 830 C C . GLN A 1 105 ? -16.157 4.015 0.259 1.00 89.75 105 GLN A C 1
ATOM 832 O O . GLN A 1 105 ? -17.312 3.651 0.490 1.00 89.75 105 GLN A O 1
ATOM 837 N N . ASP A 1 106 ? -15.839 4.833 -0.741 1.00 88.81 106 ASP A N 1
ATOM 838 C CA . ASP A 1 106 ? -16.828 5.483 -1.606 1.00 88.81 106 ASP A CA 1
ATOM 839 C C . ASP A 1 106 ? -17.092 4.678 -2.883 1.00 88.81 106 ASP A C 1
ATOM 841 O O . ASP A 1 106 ? -18.165 4.782 -3.477 1.00 88.81 106 ASP A O 1
ATOM 845 N N . GLY A 1 107 ? -16.153 3.812 -3.276 1.00 86.12 107 GLY A N 1
ATOM 846 C CA . GLY A 1 107 ? -16.314 2.928 -4.427 1.00 86.12 107 GLY A CA 1
ATOM 847 C C . GLY A 1 107 ? -17.487 1.951 -4.284 1.00 86.12 107 GLY A C 1
ATOM 848 O O . GLY A 1 107 ? -17.866 1.528 -3.185 1.00 86.12 107 GLY A O 1
ATOM 849 N N . SER A 1 108 ? -18.046 1.530 -5.412 1.00 91.06 108 SER A N 1
ATOM 850 C CA . SER A 1 108 ? -18.996 0.421 -5.515 1.00 91.06 108 SER A CA 1
ATOM 851 C C . SER A 1 108 ? -18.376 -0.908 -5.060 1.00 91.06 108 SER A C 1
ATOM 853 O O . SER A 1 108 ? -17.159 -1.058 -4.955 1.00 91.06 108 SER A O 1
ATOM 855 N N . GLU A 1 109 ? -19.202 -1.926 -4.809 1.00 90.06 109 GLU A N 1
ATOM 856 C CA . GLU A 1 109 ? -18.697 -3.251 -4.419 1.00 90.06 109 GLU A CA 1
ATOM 857 C C . GLU A 1 109 ? -17.749 -3.849 -5.477 1.00 90.06 109 GLU A C 1
ATOM 859 O O . GLU A 1 109 ? -16.744 -4.478 -5.136 1.00 90.06 109 GLU A O 1
ATOM 864 N N . ALA A 1 110 ? -18.046 -3.619 -6.760 1.00 89.75 110 ALA A N 1
ATOM 865 C CA . ALA A 1 110 ? -17.204 -4.054 -7.867 1.00 89.75 110 ALA A CA 1
ATOM 866 C C . ALA A 1 110 ? -15.839 -3.348 -7.843 1.00 89.75 110 ALA A C 1
ATOM 868 O O . ALA A 1 110 ? -14.812 -4.019 -7.925 1.00 89.75 110 ALA A O 1
ATOM 869 N N . GLU A 1 111 ? -15.817 -2.028 -7.643 1.00 89.50 111 GLU A N 1
ATOM 870 C CA . GLU A 1 111 ? -14.578 -1.245 -7.540 1.00 89.50 111 GLU A CA 1
ATOM 871 C C . GLU A 1 111 ? -13.753 -1.648 -6.316 1.00 89.50 111 GLU A C 1
ATOM 873 O O . GLU A 1 111 ? -12.551 -1.866 -6.427 1.00 89.50 111 GLU A O 1
ATOM 878 N N . ARG A 1 112 ? -14.383 -1.867 -5.158 1.00 90.81 112 ARG A N 1
ATOM 879 C CA . ARG A 1 112 ? -13.680 -2.349 -3.956 1.00 90.81 112 ARG A CA 1
ATOM 880 C C . ARG A 1 112 ? -13.065 -3.725 -4.158 1.00 90.81 112 ARG A C 1
ATOM 882 O O . ARG A 1 112 ? -11.966 -3.994 -3.671 1.00 90.81 112 ARG A O 1
ATOM 889 N N . ARG A 1 113 ? -13.776 -4.624 -4.843 1.00 90.69 113 ARG A N 1
ATOM 890 C CA . ARG A 1 113 ? -13.261 -5.955 -5.186 1.00 90.69 113 ARG A CA 1
ATOM 891 C C . ARG A 1 113 ? -12.058 -5.842 -6.114 1.00 90.69 113 ARG A C 1
ATOM 893 O O . ARG A 1 113 ? -11.076 -6.551 -5.919 1.00 90.69 113 ARG A O 1
ATOM 900 N N . GLU A 1 114 ? -12.130 -4.928 -7.068 1.00 88.75 114 GLU A N 1
ATOM 901 C CA . GLU A 1 114 ? -11.075 -4.660 -8.031 1.00 88.75 114 GLU A CA 1
ATOM 902 C C . GLU A 1 114 ? -9.825 -4.047 -7.380 1.00 88.75 114 GLU A C 1
ATOM 904 O O . GLU A 1 114 ? -8.716 -4.542 -7.579 1.00 88.75 114 GLU A O 1
ATOM 909 N N . MET A 1 115 ? -9.994 -3.063 -6.494 1.00 91.19 115 MET A N 1
ATOM 910 C CA . MET A 1 115 ? -8.907 -2.488 -5.690 1.00 91.19 115 MET A CA 1
ATOM 911 C C . MET A 1 115 ? -8.219 -3.545 -4.816 1.00 91.19 115 MET A C 1
ATOM 913 O O . MET A 1 115 ? -6.997 -3.552 -4.684 1.00 91.19 115 MET A O 1
ATOM 917 N N . LYS A 1 116 ? -8.984 -4.483 -4.239 1.00 91.50 116 LYS A N 1
ATOM 918 C CA . LYS A 1 116 ? -8.405 -5.613 -3.497 1.00 91.50 116 LYS A CA 1
ATOM 919 C C . LYS A 1 116 ? -7.660 -6.579 -4.417 1.00 91.50 116 LYS A C 1
ATOM 921 O O . LYS A 1 116 ? -6.571 -7.021 -4.070 1.00 91.50 116 LYS A O 1
ATOM 926 N N . ARG A 1 117 ? -8.224 -6.899 -5.586 1.00 92.50 117 ARG A N 1
ATOM 927 C CA . ARG A 1 117 ? -7.609 -7.816 -6.559 1.00 92.50 117 ARG A CA 1
ATOM 928 C C . ARG A 1 117 ? -6.273 -7.288 -7.086 1.00 92.50 117 ARG A C 1
ATOM 930 O O . ARG A 1 117 ? -5.351 -8.054 -7.344 1.00 92.50 117 ARG A O 1
ATOM 937 N N . THR A 1 118 ? -6.166 -5.977 -7.254 1.00 90.38 118 THR A N 1
ATOM 938 C CA . THR A 1 118 ? -5.002 -5.327 -7.869 1.00 90.38 118 THR A CA 1
ATOM 939 C C . THR A 1 118 ? -3.922 -4.908 -6.871 1.00 90.38 118 THR A C 1
ATOM 941 O O . THR A 1 118 ? -2.859 -4.444 -7.296 1.00 90.38 118 THR A O 1
ATOM 944 N N . ASN A 1 119 ? -4.137 -5.116 -5.566 1.00 92.25 119 ASN A N 1
ATOM 945 C CA . ASN A 1 119 ? -3.150 -4.817 -4.535 1.00 92.25 119 ASN A CA 1
ATOM 946 C C . ASN A 1 119 ? -2.299 -6.063 -4.195 1.00 92.25 119 ASN A C 1
ATOM 948 O O . ASN A 1 119 ? -2.831 -7.062 -3.699 1.00 92.25 119 ASN A O 1
ATOM 952 N N . PRO A 1 120 ? -0.970 -6.018 -4.402 1.00 92.38 120 PRO A N 1
ATOM 953 C CA . PRO A 1 120 ? -0.093 -7.174 -4.223 1.00 92.38 120 PRO A CA 1
ATOM 954 C C . PRO A 1 120 ? 0.054 -7.632 -2.768 1.00 92.38 120 PRO A C 1
ATOM 956 O O . PRO A 1 120 ? 0.479 -8.763 -2.540 1.00 92.38 120 PRO A O 1
ATOM 959 N N . PHE A 1 121 ? -0.280 -6.798 -1.782 1.00 94.88 121 PHE A N 1
ATOM 960 C CA . PHE A 1 121 ? -0.101 -7.107 -0.361 1.00 94.88 121 PHE A CA 1
ATOM 961 C C . PHE A 1 121 ? -1.274 -7.872 0.254 1.00 94.88 121 PHE A C 1
ATOM 963 O O . PHE A 1 121 ? -1.182 -8.281 1.405 1.00 94.88 121 PHE A O 1
ATOM 970 N N . PHE A 1 122 ? -2.349 -8.132 -0.496 1.00 94.19 122 PHE A N 1
ATOM 971 C CA . PHE A 1 122 ? -3.450 -9.001 -0.045 1.00 94.19 122 PHE A CA 1
ATOM 972 C C . PHE A 1 122 ? -3.282 -10.464 -0.441 1.00 94.19 122 PHE A C 1
ATOM 974 O O . PHE A 1 122 ? -4.138 -11.297 -0.147 1.00 94.19 122 PHE A O 1
ATOM 981 N N . TYR A 1 123 ? -2.160 -10.784 -1.077 1.00 91.31 123 TYR A N 1
ATOM 982 C CA . TYR A 1 123 ? -1.807 -12.129 -1.492 1.00 91.31 123 TYR A CA 1
ATOM 983 C C . TYR A 1 123 ? -0.635 -12.623 -0.660 1.00 91.31 123 TYR A C 1
ATOM 985 O O . TYR A 1 123 ? 0.378 -11.932 -0.535 1.00 91.31 123 TYR A O 1
ATOM 993 N N . ARG A 1 124 ? -0.737 -13.843 -0.125 1.00 88.31 124 ARG A N 1
ATOM 994 C CA . ARG A 1 124 ? 0.374 -14.457 0.612 1.00 88.31 124 ARG A CA 1
ATOM 995 C C . ARG A 1 124 ? 1.587 -14.622 -0.305 1.00 88.31 124 ARG A C 1
ATOM 997 O O . ARG A 1 124 ? 2.675 -14.163 0.026 1.00 88.31 124 ARG A O 1
ATOM 1004 N N . GLU A 1 125 ? 1.365 -15.168 -1.497 1.00 87.12 125 GLU A N 1
ATOM 1005 C CA . GLU A 1 125 ? 2.404 -15.392 -2.506 1.00 87.12 125 GLU A CA 1
ATOM 1006 C C . GLU A 1 125 ? 2.297 -14.383 -3.654 1.00 87.12 125 GLU A C 1
ATOM 1008 O O . GLU A 1 125 ? 1.196 -14.059 -4.103 1.00 87.12 125 GLU A O 1
ATOM 1013 N N . HIS A 1 126 ? 3.435 -13.921 -4.183 1.00 83.44 126 HIS A N 1
ATOM 1014 C CA . HIS A 1 126 ? 3.443 -12.995 -5.325 1.00 83.44 126 HIS A CA 1
ATOM 1015 C C . HIS A 1 126 ? 2.868 -13.643 -6.597 1.00 83.44 126 HIS A C 1
ATOM 1017 O O . HIS A 1 126 ? 2.199 -12.986 -7.390 1.00 83.44 126 HIS A O 1
ATOM 1023 N N . SER A 1 127 ? 3.053 -14.955 -6.767 1.00 85.44 127 SER A N 1
ATOM 1024 C CA . SER A 1 127 ? 2.475 -15.713 -7.883 1.00 85.44 127 SER A CA 1
ATOM 1025 C C . SER A 1 127 ? 0.948 -15.629 -7.922 1.00 85.44 127 SER A C 1
ATOM 1027 O O . SER A 1 127 ? 0.384 -15.431 -8.994 1.00 85.44 127 SER A O 1
ATOM 1029 N N . GLN A 1 128 ? 0.279 -15.688 -6.766 1.00 87.12 128 GLN A N 1
ATOM 1030 C CA . GLN A 1 128 ? -1.182 -15.574 -6.673 1.00 87.12 128 GLN A CA 1
ATOM 1031 C C . GLN A 1 128 ? -1.669 -14.191 -7.116 1.00 87.12 128 GLN A C 1
ATOM 1033 O O . GLN A 1 128 ? -2.683 -14.080 -7.803 1.00 87.12 128 GLN A O 1
ATOM 1038 N N . PHE A 1 129 ? -0.926 -13.141 -6.759 1.00 87.88 129 PHE A N 1
ATOM 1039 C CA . PHE A 1 129 ? -1.201 -11.791 -7.241 1.00 87.88 129 PHE A CA 1
ATOM 1040 C C . PHE A 1 129 ? -1.080 -11.720 -8.767 1.00 87.88 129 PHE A C 1
ATOM 1042 O O . PHE A 1 129 ? -1.987 -11.237 -9.441 1.00 87.88 129 PHE A O 1
ATOM 1049 N N . LEU A 1 130 ? 0.003 -12.261 -9.333 1.00 84.69 130 LEU A N 1
ATOM 1050 C CA . LEU A 1 130 ? 0.166 -12.300 -10.783 1.00 84.69 130 LEU A CA 1
ATOM 1051 C C . LEU A 1 130 ? -0.953 -13.108 -11.447 1.00 84.69 130 LEU A C 1
ATOM 1053 O O . LEU A 1 130 ? -1.475 -12.686 -12.468 1.00 84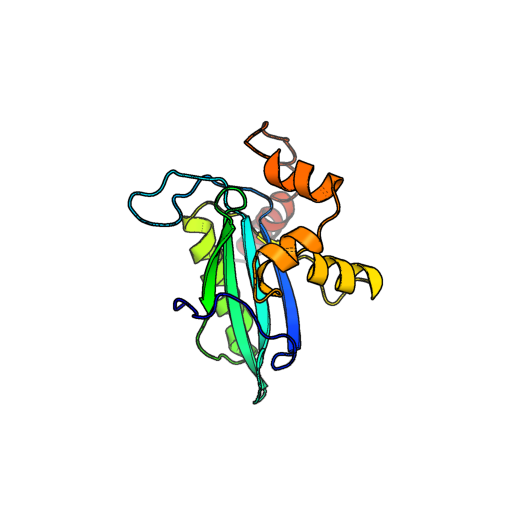.69 130 LEU A O 1
ATOM 1057 N N . GLU A 1 131 ? -1.362 -14.253 -10.914 1.00 86.69 131 GLU A N 1
ATOM 1058 C CA . GLU A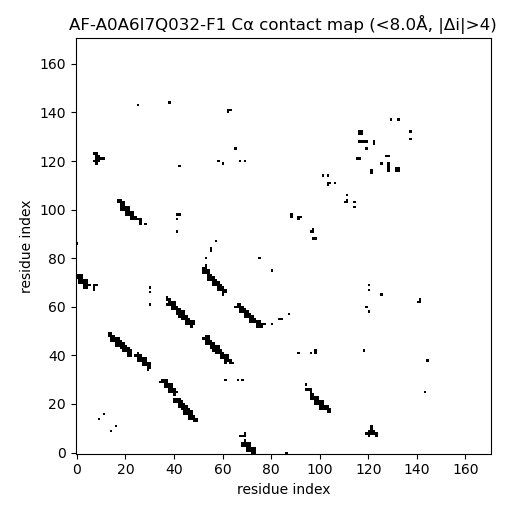 1 131 ? -2.487 -15.028 -11.459 1.00 86.69 131 GLU A CA 1
ATOM 1059 C C . GLU A 1 131 ? -3.810 -14.259 -11.435 1.00 86.69 131 GLU A C 1
ATOM 1061 O O . GLU A 1 131 ? -4.608 -14.393 -12.363 1.00 86.69 131 GLU A O 1
ATOM 1066 N N . ALA A 1 132 ? -4.012 -13.416 -10.422 1.00 84.44 132 ALA A N 1
ATOM 1067 C CA . ALA A 1 132 ? -5.196 -12.583 -10.311 1.00 84.44 132 ALA A CA 1
ATOM 1068 C C . ALA A 1 132 ? -5.244 -11.462 -11.358 1.00 84.44 132 ALA A C 1
ATOM 1070 O O . ALA A 1 132 ? -6.344 -11.025 -11.691 1.00 84.44 132 ALA A O 1
ATOM 1071 N N . LEU A 1 133 ? -4.102 -11.000 -11.885 1.00 84.25 133 LEU A N 1
ATOM 1072 C CA . LEU A 1 133 ? -4.030 -9.963 -12.920 1.00 84.25 133 LEU A CA 1
ATOM 1073 C C . LEU A 1 133 ? -4.362 -10.499 -14.322 1.00 84.25 133 LEU A C 1
ATOM 1075 O O . LEU A 1 133 ? -3.897 -11.560 -14.750 1.00 84.25 133 LEU A O 1
ATOM 1079 N N . THR A 1 134 ? -5.100 -9.708 -15.098 1.00 80.31 134 THR A N 1
ATOM 1080 C CA . THR A 1 134 ? -5.335 -9.972 -16.521 1.00 80.31 134 THR A CA 1
ATOM 1081 C C . THR A 1 134 ? -4.045 -9.804 -17.331 1.00 80.31 134 THR A C 1
ATOM 1083 O O . THR A 1 134 ? -3.081 -9.163 -16.910 1.00 80.31 134 THR A O 1
ATOM 1086 N N . ARG A 1 135 ? -4.010 -10.363 -18.548 1.00 71.88 135 ARG A N 1
ATOM 1087 C CA . ARG A 1 135 ? -2.838 -10.239 -19.437 1.00 71.88 135 ARG A CA 1
ATOM 1088 C C . ARG A 1 135 ? -2.505 -8.782 -19.780 1.00 71.88 135 ARG A C 1
ATOM 1090 O O . ARG A 1 135 ? -1.328 -8.455 -19.883 1.00 71.88 135 ARG A O 1
ATOM 1097 N N . GLN A 1 136 ? -3.521 -7.932 -19.944 1.00 70.50 136 GLN A N 1
ATOM 1098 C CA . GLN A 1 136 ? -3.331 -6.504 -20.217 1.00 70.50 136 GLN A CA 1
ATOM 1099 C C . GLN A 1 136 ? -2.757 -5.775 -19.000 1.00 70.50 136 GLN A C 1
ATOM 1101 O O . GLN A 1 136 ? -1.795 -5.034 -19.146 1.00 70.50 136 GLN A O 1
ATOM 1106 N N . GLU A 1 137 ? -3.248 -6.061 -17.795 1.00 77.69 137 GLU A N 1
ATOM 1107 C CA . GLU A 1 137 ? -2.735 -5.442 -16.564 1.00 77.69 137 GLU A CA 1
ATOM 1108 C C . GLU A 1 137 ? -1.294 -5.845 -16.259 1.00 77.69 137 GLU A C 1
ATOM 1110 O O . GLU A 1 137 ? -0.501 -5.009 -15.832 1.00 77.69 137 GLU A O 1
ATOM 1115 N N . LYS A 1 138 ? -0.934 -7.109 -16.519 1.00 70.56 138 LYS A N 1
ATOM 1116 C CA . LYS A 1 138 ? 0.463 -7.563 -16.444 1.00 70.56 138 LYS A CA 1
ATOM 1117 C C . LYS A 1 138 ? 1.344 -6.762 -17.387 1.00 70.56 138 LYS A C 1
ATOM 1119 O O . LYS A 1 138 ? 2.395 -6.284 -16.979 1.00 70.56 138 LYS A O 1
ATOM 1124 N N . ALA A 1 139 ? 0.900 -6.599 -18.633 1.00 66.12 139 ALA A N 1
ATOM 1125 C CA . ALA A 1 139 ? 1.640 -5.829 -19.616 1.00 66.12 139 ALA A CA 1
ATOM 1126 C C . ALA A 1 139 ? 1.769 -4.366 -19.176 1.00 66.12 139 ALA A C 1
ATOM 1128 O O . ALA A 1 139 ? 2.878 -3.859 -19.148 1.00 66.12 139 ALA A O 1
ATOM 1129 N N . GLU A 1 140 ? 0.699 -3.696 -18.752 1.00 69.62 140 GLU A N 1
ATOM 1130 C CA . GLU A 1 140 ? 0.759 -2.289 -18.331 1.00 69.62 140 GLU A CA 1
ATOM 1131 C C . GLU A 1 140 ? 1.624 -2.056 -17.089 1.00 69.62 140 GLU A C 1
ATOM 1133 O O . GLU A 1 140 ? 2.337 -1.054 -17.024 1.00 69.62 140 GLU A O 1
ATOM 1138 N N . LYS A 1 141 ? 1.587 -2.972 -16.117 1.00 67.75 141 LYS A N 1
ATOM 1139 C CA . LYS A 1 141 ? 2.396 -2.871 -14.898 1.00 67.75 141 LYS A CA 1
ATOM 1140 C C . LYS A 1 141 ? 3.886 -3.112 -15.164 1.00 67.75 141 LYS A C 1
ATOM 1142 O O . LYS A 1 141 ? 4.697 -2.435 -14.549 1.00 67.75 141 LYS A O 1
ATOM 1147 N N . VAL A 1 142 ? 4.237 -3.984 -16.112 1.00 60.41 142 VAL A N 1
ATOM 1148 C CA . VAL A 1 142 ? 5.635 -4.243 -16.524 1.00 60.41 142 VAL A CA 1
ATOM 1149 C C . VAL A 1 142 ? 6.138 -3.213 -17.554 1.00 60.41 142 VAL A C 1
ATOM 1151 O O . VAL A 1 142 ? 7.325 -2.921 -17.622 1.00 60.41 142 VAL A O 1
ATOM 1154 N N . SER A 1 143 ? 5.248 -2.616 -18.355 1.00 53.59 143 SER A N 1
ATOM 1155 C CA . SER A 1 143 ? 5.629 -1.702 -19.451 1.00 53.59 143 SER A CA 1
ATOM 1156 C C . SER A 1 143 ? 5.828 -0.249 -19.022 1.00 53.59 143 SER A C 1
ATOM 1158 O O . SER A 1 143 ? 6.390 0.526 -19.795 1.00 53.59 143 SER A O 1
ATOM 1160 N N . LYS A 1 144 ? 5.376 0.162 -17.829 1.00 51.22 144 LYS A N 1
ATOM 1161 C CA . LYS A 1 144 ? 5.559 1.535 -17.322 1.00 51.22 144 LYS A CA 1
ATOM 1162 C C . LYS A 1 144 ? 6.976 1.770 -16.757 1.00 51.22 144 LYS A C 1
ATOM 1164 O O . LYS A 1 144 ? 7.156 2.384 -15.717 1.00 51.22 144 LYS A O 1
ATOM 1169 N N . ALA A 1 145 ? 7.999 1.361 -17.505 1.00 40.91 145 ALA A N 1
ATOM 1170 C CA . ALA A 1 145 ? 9.303 2.023 -17.485 1.00 40.91 145 ALA A CA 1
ATOM 1171 C C . ALA A 1 145 ? 9.154 3.424 -18.134 1.00 40.91 145 ALA A C 1
ATOM 1173 O O . ALA A 1 145 ? 8.249 3.633 -18.947 1.00 40.91 145 ALA A O 1
ATOM 1174 N N . PRO A 1 146 ? 9.952 4.434 -17.747 1.00 42.41 146 PRO A N 1
ATOM 1175 C CA . PRO A 1 146 ? 9.507 5.822 -17.696 1.00 42.41 146 PRO A CA 1
ATOM 1176 C C . PRO A 1 146 ? 9.266 6.402 -19.091 1.00 42.41 146 PRO A C 1
ATOM 1178 O O . PRO A 1 146 ? 10.199 6.646 -19.852 1.00 42.41 146 PRO A O 1
ATOM 1181 N N . LEU A 1 147 ? 8.007 6.709 -19.397 1.00 37.22 147 LEU A N 1
ATOM 1182 C CA . LEU A 1 147 ? 7.649 7.595 -20.497 1.00 37.22 147 LEU A CA 1
ATOM 1183 C C . LEU A 1 147 ? 6.933 8.824 -19.940 1.00 37.22 147 LEU A C 1
ATOM 1185 O O . LEU A 1 147 ? 5.737 8.816 -19.670 1.00 37.22 147 LEU A O 1
ATOM 1189 N N . THR A 1 148 ? 7.742 9.874 -19.814 1.00 39.56 148 THR A N 1
ATOM 1190 C CA . THR A 1 148 ? 7.411 11.251 -20.189 1.00 39.56 148 THR A CA 1
ATOM 1191 C C . THR A 1 148 ? 6.304 11.946 -19.396 1.00 39.56 148 THR A C 1
ATOM 1193 O O . THR A 1 148 ? 5.117 11.667 -19.534 1.00 39.56 148 THR A O 1
ATOM 1196 N N . GLN A 1 149 ? 6.743 12.958 -18.639 1.00 47.12 149 GLN A N 1
ATOM 1197 C CA . GLN A 1 149 ? 6.015 14.169 -18.249 1.00 47.12 149 GLN A CA 1
ATOM 1198 C C . GLN A 1 149 ? 4.676 14.355 -18.989 1.00 47.12 149 GLN A C 1
ATOM 1200 O O . GLN A 1 149 ? 4.626 14.925 -20.079 1.00 47.12 149 GLN A O 1
ATOM 1205 N N . ARG A 1 150 ? 3.567 13.946 -18.367 1.00 35.94 150 ARG A N 1
ATOM 1206 C CA . ARG A 1 150 ? 2.269 14.548 -18.672 1.00 35.94 150 ARG A CA 1
ATOM 1207 C C . ARG A 1 150 ? 2.096 15.747 -17.760 1.00 35.94 150 ARG A C 1
ATOM 1209 O O . ARG A 1 150 ? 1.822 15.628 -16.571 1.00 35.94 150 ARG A O 1
ATOM 1216 N N . GLN A 1 151 ? 2.306 16.914 -18.356 1.00 43.56 151 GLN A N 1
ATOM 1217 C CA . GLN A 1 151 ? 1.868 18.194 -17.831 1.00 43.56 151 GLN A CA 1
ATOM 1218 C C . GLN A 1 151 ? 0.364 18.136 -17.524 1.00 43.56 151 GLN A C 1
ATOM 1220 O O . GLN A 1 151 ? -0.467 18.318 -18.404 1.00 43.56 151 GLN A O 1
ATOM 1225 N N . THR A 1 152 ? 0.015 17.927 -16.261 1.00 41.16 152 THR A N 1
ATOM 1226 C CA . THR A 1 152 ? -1.234 18.426 -15.662 1.00 41.16 152 THR A CA 1
ATOM 1227 C C . THR A 1 152 ? -0.907 19.051 -14.307 1.00 41.16 152 THR A C 1
ATOM 1229 O O . THR A 1 152 ? -1.556 18.802 -13.298 1.00 41.16 152 THR A O 1
ATOM 1232 N N . GLY A 1 153 ? 0.163 19.851 -14.273 1.00 38.81 153 GLY A N 1
ATOM 1233 C CA . GLY A 1 153 ? 0.672 20.519 -13.073 1.00 38.81 153 GLY A CA 1
ATOM 1234 C C . GLY A 1 153 ? -0.013 21.842 -12.728 1.00 38.81 153 GLY A C 1
ATOM 1235 O O . GLY A 1 153 ? 0.508 22.567 -11.895 1.00 38.81 153 GLY A O 1
ATOM 1236 N N . SER A 1 154 ? -1.145 22.198 -13.345 1.00 42.56 154 SER A N 1
ATOM 1237 C CA . SER A 1 154 ? -1.712 23.548 -13.177 1.00 42.56 154 SER A CA 1
ATOM 1238 C C . SER A 1 154 ? -3.051 23.622 -12.438 1.00 42.56 154 SER A C 1
ATOM 1240 O O . SER A 1 154 ? -3.552 24.726 -12.259 1.00 42.56 154 SER A O 1
ATOM 1242 N N . GLN A 1 155 ? -3.644 22.503 -12.000 1.00 41.81 155 GLN A N 1
ATOM 1243 C CA . GLN A 1 155 ? -4.957 22.542 -11.323 1.00 41.81 155 GLN A CA 1
ATOM 1244 C C . GLN A 1 155 ? -4.963 22.082 -9.863 1.00 41.81 155 GLN A C 1
ATOM 1246 O O . GLN A 1 155 ? -5.885 22.442 -9.144 1.00 41.81 155 GLN A O 1
ATOM 1251 N N . LYS A 1 156 ? -3.948 21.350 -9.379 1.00 45.81 156 LYS A N 1
ATOM 1252 C CA . LYS A 1 156 ? -3.914 20.921 -7.965 1.00 45.81 156 LYS A CA 1
ATOM 1253 C C . LYS A 1 156 ? -3.168 21.893 -7.034 1.00 45.81 156 LYS A C 1
ATOM 1255 O O . LYS A 1 156 ? -3.428 21.899 -5.837 1.00 45.81 156 LYS A O 1
ATOM 1260 N N . TYR A 1 157 ? -2.322 22.777 -7.572 1.00 44.81 157 TYR A N 1
ATOM 1261 C CA . TYR A 1 157 ? -1.616 23.796 -6.777 1.00 44.81 157 TYR A CA 1
ATOM 1262 C C . TYR A 1 157 ? -2.439 25.064 -6.498 1.00 44.81 157 TYR A C 1
ATOM 1264 O O . TYR A 1 157 ? -2.046 25.854 -5.643 1.00 44.81 157 TYR A O 1
ATOM 1272 N N . SER A 1 158 ? -3.585 25.269 -7.159 1.00 43.34 158 SER A N 1
ATOM 1273 C CA . SER A 1 158 ? -4.452 26.423 -6.876 1.00 43.34 158 SER A CA 1
ATOM 1274 C C . SER A 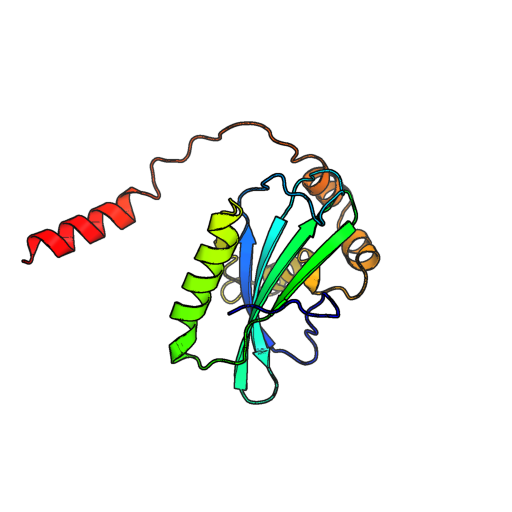1 158 ? -5.170 26.287 -5.533 1.00 43.34 158 SER A C 1
ATOM 1276 O O . SER A 1 158 ? -5.256 27.267 -4.803 1.00 43.34 158 SER A O 1
ATOM 1278 N N . PHE A 1 159 ? -5.603 25.080 -5.152 1.00 49.06 159 PHE A N 1
ATOM 1279 C CA . PHE A 1 159 ? -6.367 24.886 -3.914 1.00 49.06 159 PHE A CA 1
ATOM 1280 C C . PHE A 1 159 ? -5.517 25.106 -2.651 1.00 49.06 159 PHE A C 1
ATOM 1282 O O . PHE A 1 159 ? -5.947 25.786 -1.721 1.00 49.06 159 PHE A O 1
ATOM 1289 N N . PHE A 1 160 ? -4.277 24.603 -2.635 1.00 49.88 160 PHE A N 1
ATOM 1290 C CA . PHE A 1 160 ? -3.368 24.785 -1.496 1.00 49.88 160 PHE A CA 1
ATOM 1291 C C . PHE A 1 160 ? -2.867 26.230 -1.358 1.00 49.88 160 PHE A C 1
ATOM 1293 O O . PHE A 1 160 ? -2.793 26.746 -0.242 1.00 49.88 160 PHE A O 1
ATOM 1300 N N . LEU A 1 161 ? -2.572 26.916 -2.471 1.00 53.84 161 LEU A N 1
ATOM 1301 C CA . LEU A 1 161 ? -2.129 28.314 -2.430 1.00 53.84 161 LEU A CA 1
ATOM 1302 C C . LEU A 1 161 ? -3.274 29.280 -2.095 1.00 53.84 161 LEU A C 1
ATOM 1304 O O . LEU A 1 161 ? -3.057 30.212 -1.321 1.00 53.84 161 LEU A O 1
ATOM 1308 N N . GLU A 1 162 ? -4.496 29.050 -2.591 1.00 48.91 162 GLU A N 1
ATOM 1309 C CA . GLU A 1 162 ? -5.654 29.873 -2.214 1.00 48.91 162 GLU A CA 1
ATOM 1310 C C . GLU A 1 162 ? -5.961 29.773 -0.720 1.00 48.91 162 GLU A C 1
ATOM 1312 O O . GLU A 1 162 ? -6.279 30.787 -0.098 1.00 48.91 162 GLU A O 1
ATOM 1317 N N . HIS A 1 163 ? -5.820 28.588 -0.115 1.00 50.69 163 HIS A N 1
ATOM 1318 C CA . HIS A 1 163 ? -6.069 28.429 1.316 1.00 50.69 163 HIS A CA 1
ATOM 1319 C C . HIS A 1 163 ? -4.986 29.096 2.177 1.00 50.69 163 HIS A C 1
ATOM 1321 O O . HIS A 1 163 ? -5.306 29.763 3.162 1.00 50.69 163 HIS A O 1
ATOM 1327 N N . TYR A 1 164 ? -3.718 29.012 1.762 1.00 55.09 164 TYR A N 1
ATOM 1328 C CA . TYR A 1 164 ? -2.606 29.638 2.482 1.00 55.09 164 TYR A CA 1
ATOM 1329 C C . TYR A 1 164 ? -2.653 31.175 2.419 1.00 55.09 164 TYR A C 1
ATOM 1331 O O . TYR A 1 164 ? -2.459 31.850 3.430 1.00 55.09 164 TYR A O 1
ATOM 1339 N N . VAL A 1 165 ? -2.999 31.747 1.258 1.00 62.69 165 VAL A N 1
ATOM 1340 C CA . VAL A 1 165 ? -3.162 33.205 1.101 1.00 62.69 165 VAL A CA 1
ATOM 1341 C C . VAL A 1 165 ? -4.363 33.722 1.900 1.00 62.69 165 VAL A C 1
ATOM 1343 O O . VAL A 1 165 ? -4.278 34.799 2.493 1.00 62.69 165 VAL A O 1
ATOM 1346 N N . ARG A 1 166 ? -5.462 32.956 1.987 1.00 53.44 166 ARG A N 1
ATOM 1347 C CA . ARG A 1 166 ? -6.633 33.326 2.804 1.00 53.44 166 ARG A CA 1
ATOM 1348 C C . ARG A 1 166 ? -6.342 33.326 4.303 1.00 53.44 166 ARG A C 1
ATOM 1350 O O . ARG A 1 166 ? -6.877 34.173 5.007 1.00 53.44 166 ARG A O 1
ATOM 1357 N N . MET A 1 167 ? -5.498 32.413 4.786 1.00 51.88 167 MET A N 1
ATOM 1358 C CA . MET A 1 167 ? -5.110 32.392 6.201 1.00 51.88 167 MET A CA 1
ATOM 1359 C C . MET A 1 167 ? -4.157 33.535 6.567 1.00 51.88 167 MET A C 1
ATOM 1361 O O . MET A 1 167 ? -4.287 34.109 7.643 1.00 51.88 167 MET A O 1
ATOM 1365 N N . LEU A 1 168 ? -3.251 33.926 5.666 1.00 54.62 168 LEU A N 1
ATOM 1366 C CA . LEU A 1 168 ? -2.320 35.036 5.909 1.00 54.62 168 LEU A CA 1
ATOM 1367 C C . LEU A 1 168 ? -2.956 36.429 5.804 1.00 54.62 168 LEU A C 1
ATOM 1369 O O . LEU A 1 168 ? -2.371 37.389 6.286 1.00 54.62 168 LEU A O 1
ATOM 1373 N N . SER A 1 169 ? -4.133 36.555 5.187 1.00 53.25 169 SER A N 1
ATOM 1374 C CA . SER A 1 169 ? -4.859 37.830 5.056 1.00 53.25 169 SER A CA 1
ATOM 1375 C C . SER A 1 169 ? -5.882 38.083 6.176 1.00 53.25 169 SER A C 1
ATOM 1377 O O . SER A 1 169 ? -6.571 39.101 6.150 1.00 53.25 169 SER A O 1
ATOM 1379 N N . MET A 1 170 ? -5.977 37.177 7.158 1.00 51.19 170 MET A N 1
ATOM 1380 C CA . MET A 1 170 ? -6.768 37.348 8.389 1.00 51.19 170 MET A CA 1
ATOM 1381 C C . MET A 1 170 ? -5.906 37.589 9.646 1.00 51.19 170 MET A C 1
ATOM 1383 O O . MET A 1 170 ? -6.450 37.631 10.751 1.00 51.19 170 MET A O 1
ATOM 1387 N N . LEU A 1 171 ? -4.590 37.752 9.477 1.00 47.41 171 LEU A N 1
ATOM 1388 C CA . LEU A 1 171 ? -3.642 38.255 10.481 1.00 47.41 171 LEU A CA 1
ATOM 1389 C C . LEU A 1 171 ? -3.295 39.714 10.169 1.00 47.41 171 LEU A C 1
ATOM 1391 O O . LEU A 1 171 ? -3.096 40.477 11.139 1.00 47.41 171 LEU A O 1
#

Solvent-accessible surface area (backbone atoms only — not comparable to full-atom values): 9878 Å² total; per-residue (Å²): 119,73,42,84,39,85,68,53,44,55,61,70,90,65,28,49,80,58,44,39,30,40,38,81,48,56,43,75,43,53,90,47,97,91,50,75,68,38,55,32,40,44,32,40,41,36,28,35,39,85,83,80,33,33,34,46,31,45,34,42,38,29,72,89,81,63,44,64,48,25,29,34,38,65,78,39,52,81,88,47,44,66,60,53,50,53,51,49,51,50,58,41,38,78,70,60,44,44,77,41,78,67,50,47,78,78,47,53,74,68,51,40,51,47,57,54,55,73,38,63,42,66,25,92,46,62,66,59,32,56,68,64,45,52,75,66,54,51,48,55,70,70,60,66,61,92,76,73,91,76,88,73,78,78,69,71,60,53,63,61,50,55,53,52,54,56,58,65,73,76,110

Sequence (171 aa):
MFELSSPPFVDLQKEKLLQLYQSLNQPVLSPEPGLPAETAQAYFILSLGQGEKLHLYIGLCFLDSSHRILYKSEAFSDEEMVNCLVEAESFVGEMGFMMDDLHFQDGSEAERREMKRTNPFFYREHSQFLEALTRQEKAEKVSKAPLTQRQTGSQKYSFFLEHYVRMLSML

Mean predicted aligned error: 10.05 Å

Secondary structure (DSSP, 8-state):
-EEE-SSSS--TTTSEEEEEEEESS--EE-SSTTSPPEEEEEEEEEEE-TTS-EEEEEEEEETTTTEEEEEEEPPB-GGGHHHHHHHHHHHHHHTT--EEE--TTTS-HHHHHHHHHT-GGG-SSHHHHHHHS-HHHHHHHHH-S-------TTSSHHHHHHHHHHHHTT-

pLDDT: mean 82.36, std 17.1, range [35.94, 97.12]

Nearest PDB structures (foldseek):
  5xta-assembly1_D  TM=3.751E-01  e=2.726E-01  Legionella pneumophila
  3p3f-assembly1_A  TM=3.714E-01  e=1.943E+00  Streptantibioticus cattleyicolor
  3qoo-assembly1_A-2  TM=3.595E-01  e=2.055E+00  Thermanaerovibrio acidaminovorans DSM 6589
  3lw3-assembly1_B  TM=4.314E-01  e=4.768E+00  Helicobacter felis
  3lwg-assembly1_B  TM=3.807E-01  e=7.469E+00  Helicobacter felis

Radius of gyration: 17.43 Å; Cα contacts (8 Å, |Δi|>4): 256; chains: 1; bounding box: 43×54×40 Å